Protein AF-A0AAV4ATA8-F1 (afdb_monomer_lite)

Organism: NCBI:txid259542

Foldseek 3Di:
DDPPDDDPDDDDPDDDDDPDDPDDDDDDFDDDPNHTDDLPPPPVSVVVVVVVVVVVVPPPPPPPPPVVNCVVVVVVVVLVVVLVVLVVPPPDPVCVVPVHPPDDCVVVCPPPDPVVVVVVVCVVVVVPVPD

Radius of gyration: 34.82 Å; chains: 1; bounding box: 78×39×79 Å

pLDDT: mean 71.35, std 16.89, range [37.75, 96.31]

Secondary structure (DSSP, 8-state):
-------------------SS---PPPP--EETTEEP--SS-HHHHHHHHHHHHHHTS--S-----HHHHHHHHHHHHHHHHHHHHHH-TT-HHHHH-S-TTS-TTGGGTTS-HHHHHHHHHHHHTTTS--

Sequence (131 aa):
MGLRERFQVFGFETTCIHFHRKRIFTEPTLHLERQPIQVKGIQGNENVDKLAKAALNRASYWKAICWSDLKAKVNVYNHTVWQENWNAEGANKLHEVLPNLGEDLSKRGEEAGRKRKTVMCRLRVGHTQLT

Structure (mmCIF, N/CA/C/O backbone):
data_AF-A0AAV4ATA8-F1
#
_entry.id   AF-A0AAV4ATA8-F1
#
loop_
_atom_site.group_PDB
_atom_site.id
_atom_site.type_symbol
_atom_site.label_atom_id
_atom_site.label_alt_id
_atom_site.label_comp_id
_atom_site.label_asym_id
_atom_site.label_entity_id
_atom_site.label_seq_id
_atom_site.pdbx_PDB_ins_code
_atom_site.Cartn_x
_atom_site.Cartn_y
_atom_site.Cartn_z
_atom_site.occupancy
_atom_site.B_iso_or_equiv
_atom_site.auth_seq_id
_atom_site.auth_comp_id
_atom_site.auth_asym_id
_atom_site.auth_atom_id
_atom_site.pdbx_PDB_model_num
ATOM 1 N N . MET A 1 1 ? 31.653 -32.481 -46.159 1.00 38.28 1 MET A N 1
ATOM 2 C CA . MET A 1 1 ? 32.914 -31.721 -46.005 1.00 38.28 1 MET A CA 1
ATOM 3 C C . MET A 1 1 ? 32.558 -30.245 -46.079 1.00 38.28 1 MET A C 1
ATOM 5 O O . MET A 1 1 ? 32.132 -29.814 -47.129 1.00 38.28 1 MET A O 1
ATOM 9 N N . GLY A 1 2 ? 32.544 -29.418 -45.040 1.00 40.19 2 GLY A N 1
ATOM 10 C CA . GLY A 1 2 ? 33.267 -29.448 -43.772 1.00 40.19 2 GLY A CA 1
ATOM 11 C C . GLY A 1 2 ? 33.868 -28.056 -43.530 1.00 40.19 2 GLY A C 1
ATOM 12 O O . GLY A 1 2 ? 35.070 -27.942 -43.368 1.00 40.19 2 GLY A O 1
ATOM 13 N N . LEU A 1 3 ? 33.063 -26.985 -43.582 1.00 39.06 3 LEU A N 1
ATOM 14 C CA . LEU A 1 3 ? 33.508 -25.606 -43.306 1.00 39.06 3 LEU A CA 1
ATOM 15 C C . LEU A 1 3 ? 33.208 -25.233 -41.844 1.00 39.06 3 LEU A C 1
ATOM 17 O O . LEU A 1 3 ? 32.506 -24.267 -41.566 1.00 39.06 3 LEU A O 1
ATOM 21 N N . ARG A 1 4 ? 33.679 -26.055 -40.900 1.00 41.25 4 ARG A N 1
ATOM 22 C CA . ARG A 1 4 ? 33.560 -25.793 -39.451 1.00 41.25 4 ARG A CA 1
ATOM 23 C C . ARG A 1 4 ? 34.896 -25.554 -38.752 1.00 41.25 4 ARG A C 1
ATOM 25 O O . ARG A 1 4 ? 34.918 -25.373 -37.543 1.00 41.25 4 ARG A O 1
ATOM 32 N N . GLU A 1 5 ? 35.999 -25.507 -39.487 1.00 49.25 5 GLU A N 1
ATOM 33 C CA . GLU A 1 5 ? 37.329 -25.526 -38.882 1.00 49.25 5 GLU A CA 1
ATOM 34 C C . GLU A 1 5 ? 38.185 -24.394 -39.436 1.00 49.25 5 GLU A C 1
ATOM 36 O O . GLU A 1 5 ? 38.919 -24.591 -40.400 1.00 49.25 5 GLU A O 1
ATOM 41 N N . ARG A 1 6 ? 38.053 -23.190 -38.859 1.00 42.12 6 ARG A N 1
ATOM 42 C CA . ARG A 1 6 ? 39.124 -22.169 -38.870 1.00 42.12 6 ARG A CA 1
ATOM 43 C C . ARG A 1 6 ? 38.875 -20.947 -37.974 1.00 42.12 6 ARG A C 1
ATOM 45 O O . ARG A 1 6 ? 39.382 -19.869 -38.248 1.00 42.12 6 ARG A O 1
ATOM 52 N N . PHE A 1 7 ? 38.141 -21.104 -36.874 1.00 37.75 7 PHE A N 1
ATOM 53 C CA . PHE A 1 7 ? 38.119 -20.095 -35.812 1.00 37.75 7 PHE A CA 1
ATOM 54 C C . PHE A 1 7 ? 38.650 -20.735 -34.534 1.00 37.75 7 PHE A C 1
ATOM 56 O O . PHE A 1 7 ? 37.902 -21.336 -33.767 1.00 37.75 7 PHE A O 1
ATOM 63 N N . GLN A 1 8 ? 39.967 -20.665 -34.339 1.00 39.59 8 GLN A N 1
ATOM 64 C CA . GLN A 1 8 ? 40.581 -21.029 -33.069 1.00 39.59 8 GLN A CA 1
ATOM 65 C C . GLN A 1 8 ? 40.401 -19.836 -32.127 1.00 39.59 8 GLN A C 1
ATOM 67 O O . GLN A 1 8 ? 41.066 -18.812 -32.260 1.00 39.59 8 GLN A O 1
ATOM 72 N N . VAL A 1 9 ? 39.424 -19.936 -31.229 1.00 41.41 9 VAL A N 1
ATOM 73 C CA . VAL A 1 9 ? 39.179 -18.918 -30.206 1.00 41.41 9 VAL A CA 1
ATOM 74 C C . VAL A 1 9 ? 40.277 -19.066 -29.154 1.00 41.41 9 VAL A C 1
ATOM 76 O O . VAL A 1 9 ? 40.233 -19.977 -28.329 1.00 41.41 9 VAL A O 1
ATOM 79 N N . PHE A 1 10 ? 41.299 -18.215 -29.215 1.00 42.25 10 PHE A N 1
ATOM 80 C CA . PHE A 1 10 ? 42.295 -18.120 -28.151 1.00 42.25 10 PHE A CA 1
ATOM 81 C C . PHE A 1 10 ? 41.649 -17.483 -26.919 1.00 42.25 10 PHE A C 1
ATOM 83 O O . PHE A 1 10 ? 40.852 -16.555 -27.047 1.00 42.25 10 PHE A O 1
ATOM 90 N N . GLY A 1 11 ? 41.955 -18.021 -25.735 1.00 38.38 11 GLY A N 1
ATOM 91 C CA . GLY A 1 11 ? 41.384 -17.559 -24.474 1.00 38.38 11 GLY A CA 1
ATOM 92 C C . GLY A 1 11 ? 41.569 -16.054 -24.310 1.00 38.38 11 GLY A C 1
ATOM 93 O O . GLY A 1 11 ? 42.694 -15.565 -24.237 1.00 38.38 11 GLY A O 1
ATOM 94 N N . PHE A 1 12 ? 40.461 -15.320 -24.277 1.00 45.00 12 PHE A N 1
ATOM 95 C CA . PHE A 1 12 ? 40.476 -13.907 -23.940 1.00 45.00 12 PHE A CA 1
ATOM 96 C C . PHE A 1 12 ? 40.461 -13.799 -22.416 1.00 45.00 12 PHE A C 1
ATOM 98 O O . PHE A 1 12 ? 39.488 -14.197 -21.776 1.00 45.00 12 PHE A O 1
ATOM 105 N N . GLU A 1 13 ? 41.530 -13.269 -21.823 1.00 43.53 13 GLU A N 1
ATOM 106 C CA . GLU A 1 13 ? 41.505 -12.840 -20.425 1.00 43.53 13 GLU A CA 1
ATOM 107 C C . GLU A 1 13 ? 40.620 -11.594 -20.314 1.00 43.53 13 GLU A C 1
ATOM 109 O O . GLU A 1 13 ? 41.071 -10.452 -20.397 1.00 43.53 13 GLU A O 1
ATOM 114 N N . THR A 1 14 ? 39.315 -11.801 -20.158 1.00 42.28 14 THR A N 1
ATOM 115 C CA . THR A 1 14 ? 38.406 -10.727 -19.764 1.00 42.28 14 THR A CA 1
ATOM 116 C C . THR A 1 14 ? 38.601 -10.453 -18.280 1.00 42.28 14 THR A C 1
ATOM 118 O O . THR A 1 14 ? 38.109 -11.189 -17.426 1.00 42.28 14 THR A O 1
ATOM 121 N N . THR A 1 15 ? 39.330 -9.386 -17.963 1.00 38.44 15 THR A N 1
ATOM 122 C CA . THR A 1 15 ? 39.403 -8.851 -16.603 1.00 38.44 15 THR A CA 1
ATOM 123 C C . THR A 1 15 ? 38.123 -8.067 -16.310 1.00 38.44 15 THR A C 1
ATOM 125 O O . THR A 1 15 ? 37.869 -7.003 -16.870 1.00 38.44 15 THR A O 1
ATOM 128 N N . CYS A 1 16 ? 37.273 -8.610 -15.438 1.00 37.78 16 CYS A N 1
ATOM 129 C CA . CYS A 1 16 ? 36.069 -7.928 -14.971 1.00 37.78 16 CYS A CA 1
ATOM 130 C C . CYS A 1 16 ? 36.471 -6.770 -14.045 1.00 37.78 16 CYS A C 1
ATOM 132 O O . CYS A 1 16 ? 36.975 -6.992 -12.944 1.00 37.78 16 CYS A O 1
ATOM 134 N N . ILE A 1 17 ? 36.261 -5.526 -14.478 1.00 49.97 17 ILE A N 1
ATOM 135 C CA . ILE A 1 17 ? 36.602 -4.342 -13.683 1.00 49.97 17 ILE A CA 1
ATOM 136 C C . ILE A 1 17 ? 35.402 -3.976 -12.797 1.00 49.97 17 ILE A C 1
ATOM 138 O O . ILE A 1 17 ? 34.331 -3.628 -13.291 1.00 49.97 17 ILE A O 1
ATOM 142 N N . HIS A 1 18 ? 35.575 -4.045 -11.475 1.00 42.34 18 HIS A N 1
ATOM 143 C CA . HIS A 1 18 ? 34.560 -3.627 -10.506 1.00 42.34 18 HIS A CA 1
ATOM 144 C C . HIS A 1 18 ? 34.398 -2.093 -10.485 1.00 42.34 18 HIS A C 1
ATOM 146 O O . HIS A 1 18 ? 35.336 -1.345 -10.198 1.00 42.34 18 HIS A O 1
ATOM 152 N N . PHE A 1 19 ? 33.179 -1.617 -10.749 1.00 45.09 19 PHE A N 1
ATOM 153 C CA . PHE A 1 19 ? 32.821 -0.197 -10.798 1.00 45.09 19 PHE A CA 1
ATOM 154 C C . PHE A 1 19 ? 32.618 0.390 -9.393 1.00 45.09 19 PHE A C 1
ATOM 156 O O . PHE A 1 19 ? 31.487 0.513 -8.930 1.00 45.09 19 PHE A O 1
ATOM 163 N N . HIS A 1 20 ? 33.693 0.782 -8.700 1.00 44.81 20 HIS A N 1
ATOM 164 C CA . HIS A 1 20 ? 33.548 1.521 -7.431 1.00 44.81 20 HIS A CA 1
ATOM 165 C C . HIS A 1 20 ? 34.139 2.936 -7.414 1.00 44.81 20 HIS A C 1
ATOM 167 O O . HIS A 1 20 ? 33.943 3.674 -6.454 1.00 44.81 20 HIS A O 1
ATOM 173 N N . ARG A 1 21 ? 34.812 3.386 -8.478 1.00 49.88 21 ARG A N 1
ATOM 174 C CA . ARG A 1 21 ? 35.292 4.774 -8.594 1.00 49.88 21 ARG A CA 1
ATOM 175 C C . ARG A 1 21 ? 35.221 5.213 -10.051 1.00 49.88 21 ARG A C 1
ATOM 177 O O . ARG A 1 21 ? 35.662 4.468 -10.919 1.00 49.88 21 ARG A O 1
ATOM 184 N N . LYS A 1 22 ? 34.669 6.403 -10.320 1.00 50.41 22 LYS A N 1
ATOM 185 C CA . LYS A 1 22 ? 34.581 7.016 -11.661 1.00 50.41 22 LYS A CA 1
ATOM 186 C C . LYS A 1 22 ? 35.983 7.275 -12.238 1.00 50.41 22 LYS A C 1
ATOM 188 O O . LYS A 1 22 ? 36.474 8.398 -12.203 1.00 50.41 22 LYS A O 1
ATOM 193 N N . ARG A 1 23 ? 36.646 6.239 -12.748 1.00 57.88 23 ARG A N 1
ATOM 194 C CA . ARG A 1 23 ? 37.789 6.362 -13.655 1.00 57.88 23 ARG A CA 1
ATOM 195 C C . ARG A 1 23 ? 37.263 6.220 -15.075 1.00 57.88 23 ARG A C 1
ATOM 197 O O . ARG A 1 23 ? 36.584 5.246 -15.384 1.00 57.88 23 ARG A O 1
ATOM 204 N N . ILE A 1 24 ? 37.557 7.208 -15.910 1.00 54.41 24 ILE A N 1
ATOM 205 C CA . ILE A 1 24 ? 37.323 7.124 -17.349 1.00 54.41 24 ILE A CA 1
ATOM 206 C C . ILE A 1 24 ? 38.471 6.281 -17.898 1.00 54.41 24 ILE A C 1
ATOM 208 O O . ILE A 1 24 ? 39.618 6.723 -17.887 1.00 54.41 24 ILE A O 1
ATOM 212 N N . PHE A 1 25 ? 38.180 5.045 -18.292 1.00 54.34 25 PHE A N 1
ATOM 213 C CA . PHE A 1 25 ? 39.141 4.206 -18.997 1.00 54.34 25 PHE A CA 1
ATOM 214 C C . PHE A 1 25 ? 39.036 4.484 -20.494 1.00 54.34 25 PHE A C 1
ATOM 216 O O . PHE A 1 25 ? 37.939 4.634 -21.030 1.00 54.34 25 PHE A O 1
ATOM 223 N N . THR A 1 26 ? 40.184 4.584 -21.156 1.00 59.38 26 THR A N 1
ATOM 224 C CA . THR A 1 26 ? 40.260 4.635 -22.617 1.00 59.38 26 THR A CA 1
ATOM 225 C C . THR A 1 26 ? 39.846 3.285 -23.197 1.00 59.38 26 THR A C 1
ATOM 227 O O . THR A 1 26 ? 40.140 2.253 -22.594 1.00 59.38 26 THR A O 1
ATOM 230 N N . GLU A 1 27 ? 39.194 3.296 -24.361 1.00 61.62 27 GLU A N 1
ATOM 231 C CA . GLU A 1 27 ? 38.839 2.083 -25.113 1.00 61.62 27 GLU A CA 1
ATOM 232 C C . GLU A 1 27 ? 40.045 1.123 -25.206 1.00 61.62 27 GLU A C 1
ATOM 234 O O . GLU A 1 27 ? 41.132 1.560 -25.605 1.00 61.62 27 GLU A O 1
ATOM 239 N N . PRO A 1 28 ? 39.904 -0.154 -24.808 1.00 67.12 28 PRO A N 1
ATOM 240 C CA . PRO A 1 28 ? 41.012 -1.099 -24.813 1.00 67.12 28 PRO A CA 1
ATOM 241 C C . PRO A 1 28 ? 41.426 -1.460 -26.245 1.00 67.12 28 PRO A C 1
ATOM 243 O O . PRO A 1 28 ? 40.591 -1.762 -27.097 1.00 67.12 28 PRO A O 1
ATOM 246 N N . THR A 1 29 ? 42.734 -1.492 -26.508 1.00 71.62 29 THR A N 1
ATOM 247 C CA . THR A 1 29 ? 43.267 -1.960 -27.794 1.00 71.62 29 THR A CA 1
ATOM 248 C C . THR A 1 29 ? 43.154 -3.480 -27.876 1.00 71.62 29 THR A C 1
ATOM 250 O O . THR A 1 29 ? 43.881 -4.209 -27.196 1.00 71.62 29 THR A O 1
ATOM 253 N N . LEU A 1 30 ? 42.252 -3.971 -28.723 1.00 72.62 30 LEU A N 1
ATOM 254 C CA . LEU A 1 30 ? 42.124 -5.400 -28.999 1.00 72.62 30 LEU A CA 1
ATOM 255 C C . LEU A 1 30 ? 43.319 -5.873 -29.833 1.00 72.62 30 LEU A C 1
ATOM 257 O O . LEU A 1 30 ? 43.731 -5.178 -30.757 1.00 72.62 30 LEU A O 1
ATOM 261 N N . HIS A 1 31 ? 43.867 -7.046 -29.521 1.00 74.81 31 HIS A N 1
ATOM 262 C CA . HIS A 1 31 ? 44.971 -7.642 -30.275 1.00 74.81 31 HIS A CA 1
ATOM 263 C C . HIS A 1 31 ? 44.558 -9.009 -30.834 1.00 74.81 31 HIS A C 1
ATOM 265 O O . HIS A 1 31 ? 43.988 -9.820 -30.105 1.00 74.81 31 HIS A O 1
ATOM 271 N N . LEU A 1 32 ? 44.881 -9.281 -32.099 1.00 76.38 32 LEU A N 1
ATOM 272 C CA . LEU A 1 32 ? 44.810 -10.608 -32.717 1.00 76.38 32 LEU A CA 1
ATOM 273 C C . LEU A 1 32 ? 46.234 -11.034 -33.064 1.00 76.38 32 LEU A C 1
ATOM 275 O O . LEU A 1 32 ? 46.958 -10.263 -33.683 1.00 76.38 32 LEU A O 1
ATOM 279 N N . GLU A 1 33 ? 46.667 -12.216 -32.623 1.00 80.12 33 GLU A N 1
ATOM 280 C CA . GLU A 1 33 ? 48.034 -12.714 -32.880 1.00 80.12 33 GLU A CA 1
ATOM 281 C C . GLU A 1 33 ? 49.143 -11.714 -32.488 1.00 80.12 33 GLU A C 1
ATOM 283 O O . GLU A 1 33 ? 50.167 -11.582 -33.152 1.00 80.12 33 GLU A O 1
ATOM 288 N N . ARG A 1 34 ? 48.942 -10.994 -31.373 1.00 79.75 34 ARG A N 1
ATOM 289 C CA . ARG A 1 34 ? 49.830 -9.922 -30.871 1.00 79.75 34 ARG A CA 1
ATOM 290 C C . ARG A 1 34 ? 49.913 -8.673 -31.761 1.00 79.75 34 ARG A C 1
ATOM 292 O O . ARG A 1 34 ? 50.727 -7.798 -31.478 1.00 79.75 34 ARG A O 1
ATOM 299 N N . GLN A 1 35 ? 49.053 -8.534 -32.768 1.00 74.81 35 GLN A N 1
ATOM 300 C CA . GLN A 1 35 ? 48.905 -7.310 -33.556 1.00 74.81 35 GLN A CA 1
ATOM 301 C C . GLN A 1 35 ? 47.644 -6.537 -33.151 1.00 74.81 35 GLN A C 1
ATOM 303 O O . GLN A 1 35 ? 46.597 -7.154 -32.946 1.00 74.81 35 GLN A O 1
ATOM 308 N N . PRO A 1 36 ? 47.708 -5.199 -33.024 1.00 77.88 36 PRO A N 1
ATOM 309 C CA . PRO A 1 36 ? 46.552 -4.393 -32.656 1.00 77.88 36 PRO A CA 1
ATOM 310 C C . PRO A 1 36 ? 45.513 -4.379 -33.784 1.00 77.88 36 PRO A C 1
ATOM 312 O O . PRO A 1 36 ? 45.825 -4.093 -34.940 1.00 77.88 36 PRO A O 1
ATOM 315 N N . ILE A 1 37 ? 44.258 -4.647 -33.436 1.00 75.69 37 ILE A N 1
ATOM 316 C CA . ILE A 1 37 ? 43.122 -4.592 -34.352 1.00 75.69 37 ILE A CA 1
ATOM 317 C C . ILE A 1 37 ? 42.621 -3.149 -34.428 1.00 75.69 37 ILE A C 1
ATOM 319 O O . ILE A 1 37 ? 42.308 -2.525 -33.412 1.00 75.69 37 ILE A O 1
ATOM 323 N N . GLN A 1 38 ? 42.467 -2.637 -35.648 1.00 74.00 38 GLN A N 1
ATOM 324 C CA . GLN A 1 38 ? 41.777 -1.372 -35.883 1.00 74.00 38 GLN A CA 1
ATOM 325 C C . GLN A 1 38 ? 40.265 -1.598 -35.846 1.00 74.00 38 GLN A C 1
ATOM 327 O O . GLN A 1 38 ? 39.682 -2.162 -36.765 1.00 74.00 38 GLN A O 1
ATOM 332 N N . VAL A 1 39 ? 39.622 -1.158 -34.766 1.00 68.94 39 VAL A N 1
ATOM 333 C CA . VAL A 1 39 ? 38.164 -1.283 -34.580 1.00 68.94 39 VAL A CA 1
ATOM 334 C C . VAL A 1 39 ? 37.358 -0.177 -35.283 1.00 68.94 39 VAL A C 1
ATOM 336 O O . VAL A 1 39 ? 36.140 -0.303 -35.432 1.00 68.94 39 VAL A O 1
ATOM 339 N N . LYS A 1 40 ? 38.023 0.899 -35.732 1.00 68.94 40 LYS A N 1
ATOM 340 C CA . LYS A 1 40 ? 37.436 2.007 -36.509 1.00 68.94 40 LYS A CA 1
ATOM 341 C C . LYS A 1 40 ? 37.569 1.741 -38.013 1.00 68.94 40 LYS A C 1
ATOM 343 O O . LYS A 1 40 ? 38.631 1.314 -38.453 1.00 68.94 40 LYS A O 1
ATOM 348 N N . GLY A 1 41 ? 36.521 2.023 -38.793 1.00 70.94 41 GLY A N 1
ATOM 349 C CA . GLY A 1 41 ? 36.506 1.820 -40.249 1.00 70.94 41 GLY A CA 1
ATOM 350 C C . GLY A 1 41 ? 36.012 0.442 -40.704 1.00 70.94 41 GLY A C 1
ATOM 351 O O . GLY A 1 41 ? 35.961 0.169 -41.901 1.00 70.94 41 GLY A O 1
ATOM 352 N N . ILE A 1 42 ? 35.630 -0.441 -39.774 1.00 79.81 42 ILE A N 1
ATOM 353 C CA . ILE A 1 42 ? 34.983 -1.715 -40.108 1.00 79.81 42 ILE A CA 1
ATOM 354 C C . ILE A 1 42 ? 33.488 -1.453 -40.307 1.00 79.81 42 ILE A C 1
ATOM 356 O O . ILE A 1 42 ? 32.750 -1.276 -39.337 1.00 79.81 42 ILE A O 1
ATOM 360 N N . GLN A 1 43 ? 33.030 -1.489 -41.561 1.00 79.12 43 GLN A N 1
ATOM 361 C CA . GLN A 1 43 ? 31.649 -1.165 -41.951 1.00 79.12 43 GLN A CA 1
ATOM 362 C C . GLN A 1 43 ? 30.578 -1.901 -41.122 1.00 79.12 43 GLN A C 1
ATOM 364 O O . GLN A 1 43 ? 29.544 -1.327 -40.779 1.00 79.12 43 GLN A O 1
ATOM 369 N N . GLY A 1 44 ? 30.819 -3.172 -40.778 1.00 82.31 44 GLY A N 1
ATOM 370 C CA . GLY A 1 44 ? 29.911 -3.964 -39.943 1.00 82.31 44 GLY A CA 1
ATOM 371 C C . GLY A 1 44 ? 29.826 -3.465 -38.497 1.00 82.31 44 GLY A C 1
ATOM 372 O O . GLY A 1 44 ? 28.732 -3.388 -37.943 1.00 82.31 44 GLY A O 1
ATOM 373 N N . ASN A 1 45 ? 30.957 -3.063 -37.912 1.00 82.31 45 ASN A N 1
ATOM 374 C CA . ASN A 1 45 ? 31.020 -2.560 -36.540 1.00 82.31 45 ASN A CA 1
ATOM 375 C C . ASN A 1 45 ? 30.329 -1.196 -36.416 1.00 82.31 45 ASN A C 1
ATOM 377 O O . ASN A 1 45 ? 29.581 -0.954 -35.476 1.00 82.31 45 ASN A O 1
ATOM 381 N N . GLU A 1 46 ? 30.504 -0.328 -37.412 1.00 85.50 46 GLU A N 1
ATOM 382 C CA . GLU A 1 46 ? 29.847 0.981 -37.454 1.00 85.50 46 GLU A CA 1
ATOM 383 C C . GLU A 1 46 ? 28.325 0.868 -37.554 1.00 85.50 46 GLU A C 1
ATOM 385 O O . GLU A 1 46 ? 27.599 1.648 -36.938 1.00 85.50 46 GLU A O 1
ATOM 390 N N . ASN A 1 47 ? 27.826 -0.109 -38.313 1.00 84.81 47 ASN A N 1
ATOM 391 C CA . ASN A 1 47 ? 26.392 -0.363 -38.410 1.00 84.81 47 ASN A CA 1
ATOM 392 C C . ASN A 1 47 ? 25.829 -0.882 -37.079 1.00 84.81 47 ASN A C 1
ATOM 394 O O . ASN A 1 47 ? 24.778 -0.416 -36.642 1.00 84.81 47 ASN A O 1
ATOM 398 N N . VAL A 1 48 ? 26.541 -1.794 -36.410 1.00 86.00 48 VAL A N 1
ATOM 399 C CA . VAL A 1 48 ? 26.162 -2.298 -35.080 1.00 86.00 48 VAL A CA 1
ATOM 400 C C . VAL A 1 48 ? 26.179 -1.177 -34.039 1.00 86.00 48 VAL A C 1
ATOM 402 O O . VAL A 1 48 ? 25.221 -1.042 -33.284 1.00 86.00 48 VAL A O 1
ATOM 405 N N . ASP A 1 49 ? 27.203 -0.326 -34.038 1.00 84.44 49 ASP A N 1
ATOM 406 C CA . ASP A 1 49 ? 27.313 0.816 -33.126 1.00 84.44 49 ASP A CA 1
ATOM 407 C C . ASP A 1 49 ? 26.195 1.850 -33.358 1.00 84.44 49 ASP A C 1
ATOM 409 O O . ASP A 1 49 ? 25.564 2.319 -32.408 1.00 84.44 49 ASP A O 1
ATOM 413 N N . LYS A 1 50 ? 25.857 2.146 -34.623 1.00 86.56 50 LYS A N 1
ATOM 414 C CA . LYS A 1 50 ? 24.698 2.987 -34.976 1.00 86.56 50 LYS A CA 1
ATOM 415 C C . LYS A 1 50 ? 23.389 2.399 -34.449 1.00 86.56 50 LYS A C 1
ATOM 417 O O . LYS A 1 50 ? 22.584 3.134 -33.878 1.00 86.56 50 LYS A O 1
ATOM 422 N N . LEU A 1 51 ? 23.179 1.092 -34.612 1.00 85.56 51 LEU A N 1
ATOM 423 C CA . LEU A 1 51 ? 21.986 0.400 -34.115 1.00 85.56 51 LEU A CA 1
ATOM 424 C C . LEU A 1 51 ? 21.928 0.391 -32.582 1.00 85.56 51 LEU A C 1
ATOM 426 O O . LEU A 1 51 ? 20.869 0.652 -32.015 1.00 85.56 51 LEU A O 1
ATOM 430 N N . ALA A 1 52 ? 23.054 0.160 -31.905 1.00 85.62 52 ALA A N 1
ATOM 431 C CA . ALA A 1 52 ? 23.143 0.191 -30.447 1.00 85.62 52 ALA A CA 1
ATOM 432 C C . ALA A 1 52 ? 22.838 1.592 -29.889 1.00 85.62 52 ALA A C 1
ATOM 434 O O . ALA A 1 52 ? 22.046 1.734 -28.956 1.00 85.62 52 ALA A O 1
ATOM 435 N N . LYS A 1 53 ? 23.386 2.645 -30.508 1.00 85.12 53 LYS A N 1
ATOM 436 C CA . LYS A 1 53 ? 23.084 4.046 -30.165 1.00 85.12 53 LYS A CA 1
ATOM 437 C C . LYS A 1 53 ? 21.620 4.401 -30.422 1.00 85.12 53 LYS A C 1
ATOM 439 O O . LYS A 1 53 ? 21.001 5.078 -29.603 1.00 85.12 53 LYS A O 1
ATOM 444 N N . ALA A 1 54 ? 21.043 3.919 -31.523 1.00 81.44 54 ALA A N 1
ATOM 445 C CA . ALA A 1 54 ? 19.622 4.091 -31.813 1.00 81.44 54 ALA A CA 1
ATOM 446 C C . ALA A 1 54 ? 18.733 3.365 -30.787 1.00 81.44 54 ALA A C 1
ATOM 448 O O . ALA A 1 54 ? 17.711 3.911 -30.379 1.00 81.44 54 ALA A O 1
ATOM 449 N N . ALA A 1 55 ? 19.136 2.178 -30.322 1.00 78.62 55 ALA A N 1
ATOM 450 C CA . ALA A 1 55 ? 18.436 1.433 -29.278 1.00 78.62 55 ALA A CA 1
ATOM 451 C C . ALA A 1 55 ? 18.524 2.119 -27.905 1.00 78.62 55 ALA A C 1
ATOM 453 O O . ALA A 1 55 ? 17.528 2.149 -27.188 1.00 78.62 55 ALA A O 1
ATOM 454 N N . LEU A 1 56 ? 19.666 2.727 -27.564 1.00 75.00 56 LEU A N 1
ATOM 455 C CA . LEU A 1 56 ? 19.817 3.525 -26.341 1.00 75.00 56 LEU A CA 1
ATOM 456 C C . LEU A 1 56 ? 18.906 4.765 -26.357 1.00 75.00 56 LEU A C 1
ATOM 458 O O . LEU A 1 56 ? 18.286 5.098 -25.350 1.00 75.00 56 LEU A O 1
ATOM 462 N N . ASN A 1 57 ? 18.795 5.420 -27.517 1.00 64.38 57 ASN A N 1
ATOM 463 C CA . ASN A 1 57 ? 17.925 6.580 -27.727 1.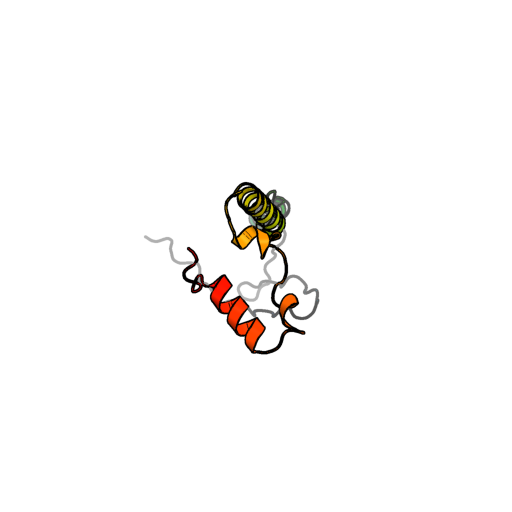00 64.38 57 ASN A CA 1
ATOM 464 C C . ASN A 1 57 ? 16.458 6.217 -27.971 1.00 64.38 57 ASN A C 1
ATOM 466 O O . ASN A 1 57 ? 15.611 7.113 -28.023 1.00 64.38 57 ASN A O 1
ATOM 470 N N . ARG A 1 58 ? 16.124 4.925 -28.092 1.00 60.88 58 ARG A N 1
ATOM 471 C CA . ARG A 1 58 ? 14.742 4.454 -28.069 1.00 60.88 58 ARG A CA 1
ATOM 472 C C . ARG A 1 58 ? 14.262 4.565 -26.630 1.00 60.88 58 ARG A C 1
ATOM 474 O O . ARG A 1 58 ? 14.254 3.594 -25.880 1.00 60.88 58 ARG A O 1
ATOM 481 N N . ALA A 1 59 ? 13.926 5.802 -26.264 1.00 59.28 59 ALA A N 1
ATOM 482 C CA . ALA A 1 59 ? 13.351 6.196 -24.997 1.00 59.28 59 ALA A CA 1
ATOM 483 C C . ALA A 1 59 ? 12.401 5.100 -24.532 1.00 59.28 59 ALA A C 1
ATOM 485 O O . ALA A 1 59 ? 11.504 4.708 -25.278 1.00 59.28 59 ALA A O 1
ATOM 486 N N . SER A 1 60 ? 12.640 4.588 -23.327 1.00 59.28 60 SER A N 1
ATOM 487 C CA . SER A 1 60 ? 11.729 3.695 -22.627 1.00 59.28 60 SER A CA 1
ATOM 488 C C . SER A 1 60 ? 10.390 4.421 -22.494 1.00 59.28 60 SER A C 1
ATOM 490 O O . SER A 1 60 ? 10.138 5.123 -21.519 1.00 59.28 60 SER A O 1
ATOM 492 N N . TYR A 1 61 ? 9.546 4.309 -23.522 1.00 57.66 61 TYR A N 1
ATOM 493 C CA . TYR A 1 61 ? 8.220 4.925 -23.631 1.00 57.66 61 TYR A CA 1
ATOM 494 C C . TYR A 1 61 ? 7.247 4.356 -22.596 1.00 57.66 61 TYR A C 1
ATOM 496 O O . TYR A 1 61 ? 6.129 4.829 -22.441 1.00 57.66 61 TYR A O 1
ATOM 504 N N . TRP A 1 62 ? 7.711 3.379 -21.826 1.00 57.94 62 TRP A N 1
ATOM 505 C CA . TRP A 1 62 ? 7.153 2.984 -20.561 1.00 57.94 62 TRP A CA 1
ATOM 506 C C . TRP A 1 62 ? 8.107 3.464 -19.451 1.00 57.94 62 TRP A C 1
ATOM 508 O O . TRP A 1 62 ? 8.941 2.734 -18.928 1.00 57.94 62 TRP A O 1
ATOM 518 N N . LYS A 1 63 ? 7.965 4.711 -19.002 1.00 60.38 63 LYS A N 1
ATOM 519 C 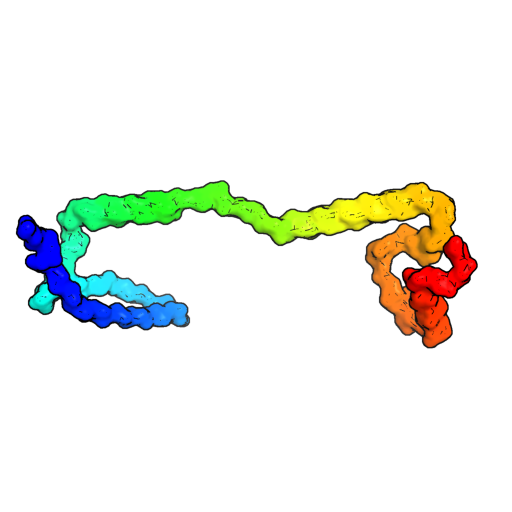CA . LYS A 1 63 ? 8.002 4.888 -17.547 1.00 60.38 63 LYS A CA 1
ATOM 520 C C . LYS A 1 63 ? 6.673 4.314 -17.084 1.00 60.38 63 LYS A C 1
ATOM 522 O O . LYS A 1 63 ? 5.687 5.039 -17.017 1.00 60.38 63 LYS A O 1
ATOM 527 N N . ALA A 1 64 ? 6.612 2.988 -16.928 1.00 66.38 64 ALA A N 1
ATOM 528 C CA . ALA A 1 64 ? 5.454 2.372 -16.304 1.00 66.38 64 ALA A CA 1
ATOM 529 C C . ALA A 1 64 ? 5.280 3.091 -14.974 1.00 66.38 64 ALA A C 1
ATOM 531 O O . ALA A 1 64 ? 6.227 3.159 -14.190 1.00 66.38 64 ALA A O 1
ATOM 532 N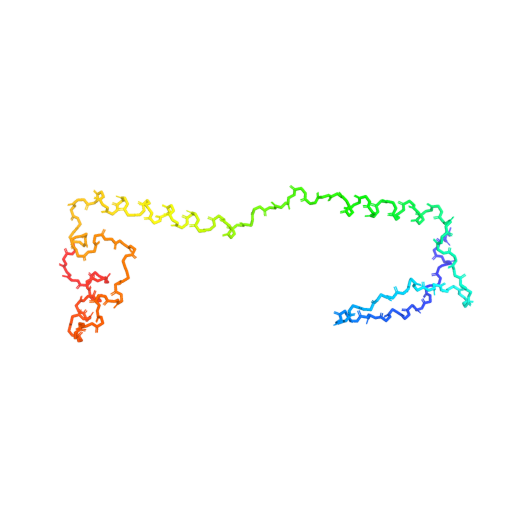 N . ILE A 1 65 ? 4.109 3.691 -14.773 1.00 69.06 65 ILE A N 1
ATOM 533 C CA . ILE A 1 65 ? 3.723 4.189 -13.459 1.00 69.06 65 ILE A CA 1
ATOM 534 C C . ILE A 1 65 ? 3.920 2.999 -12.533 1.00 69.06 65 ILE A C 1
ATOM 536 O O . ILE A 1 65 ? 3.304 1.946 -12.734 1.00 69.06 65 ILE A O 1
ATOM 540 N N . CYS A 1 66 ? 4.860 3.120 -11.600 1.00 77.69 66 CYS A N 1
ATOM 541 C CA . CYS A 1 66 ? 5.155 2.020 -10.711 1.00 77.69 66 CYS A CA 1
ATOM 542 C C . CYS A 1 66 ? 3.877 1.759 -9.920 1.00 77.69 66 CYS A C 1
ATOM 544 O O . CYS A 1 66 ? 3.224 2.690 -9.451 1.00 77.69 66 CYS A O 1
ATOM 546 N N . TRP A 1 67 ? 3.495 0.494 -9.761 1.00 78.00 67 TRP A N 1
ATOM 547 C CA . TRP A 1 67 ? 2.296 0.134 -8.995 1.00 78.00 67 TRP A CA 1
ATOM 548 C C . TRP A 1 67 ? 2.300 0.775 -7.588 1.00 78.00 67 TRP A C 1
ATOM 550 O O . TRP A 1 67 ? 1.247 1.102 -7.041 1.00 78.00 67 TRP A O 1
ATOM 560 N N . SER A 1 68 ? 3.496 1.009 -7.029 1.00 83.31 68 SER A N 1
ATOM 561 C CA . SER A 1 68 ? 3.735 1.722 -5.773 1.00 83.31 68 SER A CA 1
ATOM 562 C C . SER A 1 68 ? 3.122 3.120 -5.746 1.00 83.31 68 SER A C 1
ATOM 564 O O . SER A 1 68 ? 2.598 3.528 -4.712 1.00 83.31 68 SER A O 1
ATOM 566 N N . ASP A 1 69 ? 3.136 3.824 -6.876 1.00 85.25 69 ASP A N 1
ATOM 567 C CA . ASP A 1 69 ? 2.654 5.201 -6.999 1.00 85.25 69 ASP A CA 1
ATOM 568 C C . ASP A 1 69 ? 1.122 5.254 -6.903 1.00 85.25 69 ASP A C 1
ATOM 570 O O . ASP A 1 69 ? 0.542 6.226 -6.416 1.00 85.25 69 ASP A O 1
ATOM 574 N N . LEU A 1 70 ? 0.451 4.174 -7.319 1.00 87.88 70 LEU A N 1
ATOM 575 C CA . LEU A 1 70 ? -1.000 4.020 -7.212 1.00 87.88 70 LEU A CA 1
ATOM 576 C C . LEU A 1 70 ? -1.432 3.431 -5.868 1.00 87.88 70 LEU A C 1
ATOM 578 O O . LEU A 1 70 ? -2.545 3.704 -5.421 1.00 87.88 70 LEU A O 1
ATOM 582 N N . LYS A 1 71 ? -0.560 2.671 -5.194 1.00 90.69 71 LYS A N 1
ATOM 583 C CA . LYS A 1 71 ? -0.872 1.975 -3.935 1.00 90.69 71 LYS A CA 1
ATOM 584 C C . LYS A 1 71 ? -1.481 2.905 -2.885 1.00 90.69 71 LYS A C 1
ATOM 586 O O . LYS A 1 71 ? -2.482 2.559 -2.266 1.00 90.69 71 LYS A O 1
ATOM 591 N N . ALA A 1 72 ? -0.903 4.093 -2.705 1.00 91.06 72 ALA A N 1
ATOM 592 C CA . ALA A 1 72 ? -1.398 5.065 -1.733 1.00 91.06 72 ALA A CA 1
ATOM 593 C C . ALA A 1 72 ? -2.833 5.515 -2.055 1.00 91.06 72 ALA A C 1
ATOM 595 O O . ALA A 1 72 ? -3.688 5.521 -1.172 1.00 91.06 72 ALA A O 1
ATOM 596 N N . LYS A 1 73 ? -3.121 5.819 -3.327 1.00 92.69 73 LYS A N 1
ATOM 597 C CA . LYS A 1 73 ? -4.460 6.234 -3.772 1.00 92.69 73 LYS A CA 1
ATOM 598 C C . LYS A 1 73 ? -5.487 5.113 -3.630 1.00 92.69 73 LYS A C 1
ATOM 600 O O . LYS A 1 73 ? -6.592 5.365 -3.165 1.00 92.69 73 LYS A O 1
ATOM 605 N N . VAL A 1 74 ? -5.111 3.885 -3.988 1.00 94.38 74 VAL A N 1
ATOM 606 C CA . VAL A 1 74 ? -5.974 2.703 -3.849 1.00 94.38 74 VAL A CA 1
ATOM 607 C C . VAL A 1 74 ? -6.321 2.450 -2.384 1.00 94.38 74 VAL A C 1
ATOM 609 O O . VAL A 1 74 ? -7.480 2.213 -2.062 1.00 94.38 74 VAL A O 1
ATOM 612 N N . ASN A 1 75 ? -5.346 2.559 -1.481 1.00 93.44 75 ASN A N 1
ATOM 613 C CA . ASN A 1 75 ? -5.596 2.388 -0.052 1.00 93.44 75 ASN A CA 1
ATOM 614 C C . ASN A 1 75 ? -6.553 3.451 0.495 1.00 93.44 75 ASN A C 1
ATOM 616 O O . ASN A 1 75 ? -7.465 3.107 1.241 1.00 93.44 75 ASN A O 1
ATOM 620 N N . VAL A 1 76 ? -6.374 4.720 0.108 1.00 94.06 76 VAL A N 1
ATOM 621 C CA . VAL A 1 76 ? -7.297 5.798 0.497 1.00 94.06 76 VAL A CA 1
ATOM 622 C C . VAL A 1 76 ? -8.710 5.489 0.007 1.00 94.06 76 VAL A C 1
ATOM 624 O O . VAL A 1 76 ? -9.636 5.515 0.808 1.00 94.06 76 VAL A O 1
ATOM 627 N N . TYR A 1 77 ? -8.863 5.117 -1.266 1.00 96.12 77 TYR A N 1
ATOM 628 C CA . TYR A 1 77 ? -10.160 4.745 -1.831 1.00 96.12 77 TYR A CA 1
ATOM 629 C C . TYR A 1 77 ? -10.819 3.587 -1.068 1.00 96.12 77 TYR A C 1
ATOM 631 O O . TYR A 1 77 ? -11.974 3.695 -0.666 1.00 96.12 77 TYR A O 1
ATOM 639 N N . ASN A 1 78 ? -10.074 2.511 -0.799 1.00 95.50 78 ASN A N 1
ATOM 640 C CA . ASN A 1 78 ? -10.586 1.366 -0.044 1.00 95.50 78 ASN A CA 1
ATOM 641 C C . ASN A 1 78 ? -11.033 1.762 1.369 1.00 95.50 78 ASN A C 1
ATOM 643 O O . ASN A 1 78 ? -12.086 1.319 1.819 1.00 95.50 78 ASN A O 1
ATOM 647 N N . HIS A 1 79 ? -10.262 2.607 2.062 1.00 94.44 79 HIS A N 1
ATOM 648 C CA . HIS A 1 79 ? -10.649 3.110 3.380 1.00 94.44 79 HIS A CA 1
ATOM 649 C C . HIS A 1 79 ? -11.917 3.963 3.321 1.00 94.44 79 HIS A C 1
ATOM 651 O O . HIS A 1 79 ? -12.769 3.821 4.194 1.00 94.44 79 HIS A O 1
ATOM 657 N N . TH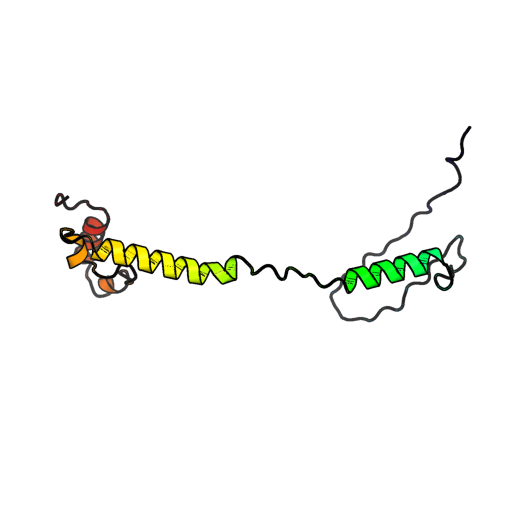R A 1 80 ? -12.069 4.805 2.297 1.00 95.06 80 THR A N 1
ATOM 658 C CA . THR A 1 80 ? -13.282 5.608 2.100 1.00 95.06 80 THR A CA 1
ATOM 659 C C . THR A 1 80 ? -14.503 4.721 1.890 1.00 95.06 80 THR A C 1
ATOM 661 O O . THR A 1 80 ? -15.459 4.844 2.647 1.00 95.06 80 THR A O 1
ATOM 664 N N . VAL A 1 81 ? -14.448 3.771 0.951 1.00 96.31 81 VAL A N 1
ATOM 665 C CA . VAL A 1 81 ? -15.568 2.849 0.688 1.00 96.31 81 VAL A CA 1
ATOM 666 C C . VAL A 1 81 ? -15.901 2.021 1.929 1.00 96.31 81 VAL A C 1
ATOM 668 O O . VAL A 1 81 ? -17.067 1.815 2.260 1.00 96.31 81 VAL A O 1
ATOM 671 N N . TRP A 1 82 ? -14.883 1.557 2.658 1.00 94.81 82 TRP A N 1
ATOM 672 C CA . TRP A 1 82 ? -15.106 0.792 3.881 1.00 94.81 82 TRP A CA 1
ATOM 673 C C . TRP A 1 82 ? -15.789 1.630 4.969 1.00 94.81 82 TRP A C 1
ATOM 675 O O . TRP A 1 82 ? -16.722 1.154 5.612 1.00 94.81 82 TRP A O 1
ATOM 685 N N . GLN A 1 83 ? -15.380 2.889 5.130 1.00 95.19 83 GLN A N 1
ATOM 686 C CA . GLN A 1 83 ? -15.994 3.823 6.069 1.00 95.19 83 GLN A CA 1
ATOM 687 C C . GLN A 1 83 ? -17.427 4.205 5.664 1.00 95.19 83 GLN A C 1
ATOM 689 O O . GLN A 1 83 ? -18.287 4.348 6.529 1.00 95.19 83 GLN A O 1
ATOM 694 N N . GLU A 1 84 ? -17.706 4.358 4.371 1.00 95.06 84 GLU A N 1
ATOM 695 C CA . GLU A 1 84 ? -19.058 4.611 3.857 1.00 95.06 84 GLU A CA 1
ATOM 696 C C . GLU A 1 84 ? -19.991 3.437 4.155 1.00 95.06 84 GLU A C 1
ATOM 698 O O . GLU A 1 84 ? -21.070 3.640 4.710 1.00 95.06 84 GLU A O 1
ATOM 703 N N . ASN A 1 85 ? -19.542 2.210 3.881 1.00 93.44 85 ASN A N 1
ATOM 704 C CA . ASN A 1 85 ? -20.291 1.001 4.219 1.00 93.44 85 ASN A CA 1
ATOM 705 C C . ASN A 1 85 ? -20.530 0.889 5.728 1.00 93.44 85 ASN A C 1
ATOM 707 O O . ASN A 1 85 ? -21.632 0.556 6.155 1.00 93.44 85 ASN A O 1
ATOM 711 N N . TRP A 1 86 ? -19.518 1.216 6.535 1.00 93.38 86 TRP A N 1
ATOM 712 C CA . TRP A 1 86 ? -19.637 1.245 7.990 1.00 93.38 86 TRP A CA 1
ATOM 713 C C . TRP A 1 86 ? -20.690 2.241 8.472 1.00 93.38 86 TRP A C 1
ATOM 715 O O . TRP A 1 86 ? -21.507 1.920 9.327 1.00 93.38 86 TRP A O 1
ATOM 725 N N . ASN A 1 87 ? -20.711 3.437 7.887 1.00 91.50 87 ASN A N 1
ATOM 726 C CA . ASN A 1 87 ? -21.685 4.473 8.221 1.00 91.50 87 ASN A CA 1
ATOM 727 C C . ASN A 1 87 ? -23.104 4.138 7.744 1.00 91.50 87 ASN A C 1
ATOM 729 O O . ASN A 1 87 ? -24.070 4.612 8.337 1.00 91.50 87 ASN A O 1
ATOM 733 N N . ALA A 1 88 ? -23.238 3.350 6.676 1.00 92.50 88 ALA A N 1
ATOM 734 C CA . ALA A 1 88 ? -24.531 2.907 6.168 1.00 92.50 88 ALA A CA 1
ATOM 735 C C . ALA A 1 88 ? -25.189 1.846 7.070 1.00 92.50 88 ALA A C 1
ATOM 737 O O . ALA A 1 88 ? -26.405 1.648 7.006 1.00 92.50 88 ALA A O 1
ATOM 738 N N . GLU A 1 89 ? -24.419 1.172 7.929 1.00 87.38 89 GLU A N 1
ATOM 739 C CA . GLU A 1 89 ? -24.919 0.110 8.799 1.00 87.38 89 GLU A CA 1
ATOM 740 C C . GLU A 1 89 ? -25.584 0.672 10.071 1.00 87.38 89 GLU A C 1
ATOM 742 O O . GLU A 1 89 ? -25.039 0.647 11.173 1.00 87.38 89 GLU A O 1
ATOM 747 N N . GLY A 1 90 ? -26.811 1.181 9.923 1.00 76.06 90 GLY A N 1
ATOM 748 C CA . GLY A 1 90 ? -27.533 1.908 10.980 1.00 76.06 90 GLY A CA 1
ATOM 749 C C . GLY A 1 90 ? -27.944 1.102 12.224 1.00 76.06 90 GLY A C 1
ATOM 750 O O . GLY A 1 90 ? -28.378 1.695 13.206 1.00 76.06 90 GLY A O 1
ATOM 751 N N . ALA A 1 91 ? -27.816 -0.230 12.213 1.00 80.31 91 ALA A N 1
ATOM 752 C CA . ALA A 1 91 ? -28.133 -1.101 13.355 1.00 80.31 91 ALA A CA 1
ATOM 753 C C . ALA A 1 91 ? -26.883 -1.706 14.023 1.00 80.31 91 ALA A C 1
ATOM 755 O O . ALA A 1 91 ? -26.990 -2.640 14.825 1.00 80.31 91 ALA A O 1
ATOM 756 N N . ASN A 1 92 ? -25.688 -1.204 13.698 1.00 82.88 92 ASN A N 1
ATOM 757 C CA . ASN A 1 92 ? -24.450 -1.746 14.231 1.00 82.88 92 ASN A CA 1
ATOM 758 C C . ASN A 1 92 ? -24.050 -1.071 15.551 1.00 82.88 92 ASN A C 1
ATOM 760 O O . ASN A 1 92 ? -23.507 0.030 15.574 1.00 82.88 92 ASN A O 1
ATOM 764 N N . LYS A 1 93 ? -24.238 -1.777 16.672 1.00 82.94 93 LYS A N 1
ATOM 765 C CA . LYS A 1 93 ? -23.833 -1.315 18.016 1.00 82.94 93 LYS A CA 1
ATOM 766 C C . LYS A 1 93 ? -22.330 -1.020 18.129 1.00 82.94 93 LYS A C 1
ATOM 768 O O . LYS A 1 93 ? -21.905 -0.290 19.018 1.00 82.94 93 LYS A O 1
ATOM 773 N N . LEU A 1 94 ? -21.502 -1.605 17.260 1.00 81.12 94 LEU A N 1
ATOM 774 C CA . LEU A 1 94 ? -20.067 -1.327 17.233 1.00 81.12 94 LEU A CA 1
ATOM 775 C C . LEU A 1 94 ? -19.759 0.040 16.609 1.00 81.12 94 LEU A C 1
ATOM 777 O O . LEU A 1 94 ? -18.727 0.613 16.957 1.00 81.12 94 LEU A O 1
ATOM 781 N N . HIS A 1 95 ? -20.638 0.584 15.757 1.00 86.69 95 HIS A N 1
ATOM 782 C CA . HIS A 1 95 ? -20.485 1.929 15.186 1.00 86.69 95 HIS A CA 1
ATOM 783 C C . HIS A 1 95 ? -20.488 2.998 16.282 1.00 86.69 95 HIS A C 1
ATOM 785 O O . HIS A 1 95 ? -19.626 3.872 16.292 1.00 86.69 95 HIS A O 1
ATOM 791 N N . GLU A 1 96 ? -21.343 2.844 17.298 1.00 82.00 96 GLU A N 1
ATOM 792 C CA . GLU A 1 96 ? -21.370 3.729 18.474 1.00 82.00 96 GLU A CA 1
ATOM 793 C C . GLU A 1 96 ? -20.032 3.747 19.235 1.00 82.00 96 GLU A C 1
ATOM 795 O O . GLU A 1 96 ? -19.611 4.769 19.780 1.00 82.00 96 GLU A O 1
ATOM 800 N N . VAL A 1 97 ? -19.340 2.605 19.283 1.00 80.25 97 VAL A N 1
ATOM 801 C CA . VAL A 1 97 ? -18.066 2.461 19.998 1.00 80.25 97 VAL A CA 1
ATOM 802 C C . VAL A 1 97 ? -16.886 2.916 19.137 1.00 80.25 97 VAL A C 1
ATOM 804 O O . VAL A 1 97 ? -15.911 3.449 19.683 1.00 80.25 97 VAL A O 1
ATOM 807 N N . LEU A 1 98 ? -16.965 2.690 17.824 1.00 84.94 98 LEU A N 1
ATOM 808 C CA . LEU A 1 98 ? -15.928 2.961 16.836 1.00 84.94 98 LEU A CA 1
ATOM 809 C C . LEU A 1 98 ? -16.537 3.568 15.561 1.00 84.94 98 LEU A C 1
ATOM 811 O O . LEU A 1 98 ? -16.716 2.861 14.572 1.00 84.94 98 LEU A O 1
ATOM 815 N N . PRO A 1 99 ? -16.836 4.874 15.545 1.00 86.94 99 PRO A N 1
ATOM 816 C CA . PRO A 1 99 ? -17.450 5.502 14.379 1.00 86.94 99 PRO A CA 1
ATOM 817 C C . PRO A 1 99 ? -16.458 5.666 13.222 1.00 86.94 99 PRO A C 1
ATOM 819 O O . PRO A 1 99 ? -16.863 5.647 12.064 1.00 86.94 99 PRO A O 1
ATOM 822 N N . ASN A 1 100 ? -15.159 5.803 13.510 1.00 89.19 100 ASN A N 1
ATOM 823 C CA . ASN A 1 100 ? -14.105 5.945 12.507 1.00 89.19 100 ASN A CA 1
ATOM 824 C C . ASN A 1 100 ? -13.175 4.724 12.522 1.00 89.19 100 ASN A C 1
ATOM 826 O O . ASN A 1 100 ? -12.455 4.492 13.491 1.00 89.19 100 ASN A O 1
ATOM 830 N N . LEU A 1 101 ? -13.162 3.964 11.428 1.00 87.31 101 LEU A N 1
ATOM 831 C CA . LEU A 1 101 ? -12.356 2.748 11.288 1.00 87.31 101 LEU A CA 1
ATOM 832 C C . LEU A 1 101 ? -10.857 3.030 11.104 1.00 87.31 101 LEU A C 1
ATOM 834 O O . LEU A 1 101 ? -10.035 2.146 11.335 1.00 87.31 101 LEU A O 1
ATOM 838 N N . GLY A 1 102 ? -10.491 4.249 10.702 1.00 84.94 102 GLY A N 1
ATOM 839 C CA . GLY A 1 102 ? -9.103 4.701 10.602 1.00 84.94 102 GLY A CA 1
ATOM 840 C C . GLY A 1 102 ? -8.514 5.212 11.921 1.00 84.94 102 GLY A C 1
ATOM 841 O O . GLY A 1 102 ? -7.341 5.581 11.955 1.00 84.94 102 GLY A O 1
ATOM 842 N N . GLU A 1 103 ? -9.304 5.267 12.998 1.00 83.12 103 GLU A N 1
ATOM 843 C CA . GLU A 1 103 ? -8.831 5.726 14.302 1.00 83.12 103 GLU A CA 1
ATOM 844 C C . GLU A 1 103 ? -7.820 4.739 14.905 1.00 83.12 103 GLU A C 1
ATOM 846 O O . GLU A 1 103 ? -8.060 3.533 15.007 1.00 83.12 103 GLU A O 1
ATOM 851 N N . ASP A 1 104 ? -6.683 5.261 15.366 1.00 75.38 104 ASP A N 1
ATOM 852 C CA . ASP A 1 104 ? -5.695 4.466 16.085 1.00 75.38 104 ASP A CA 1
ATOM 853 C C . ASP A 1 104 ? -6.164 4.167 17.518 1.00 75.38 104 ASP A C 1
ATOM 855 O O . ASP A 1 104 ? -5.950 4.924 18.470 1.00 75.38 104 ASP A O 1
ATOM 859 N N . LEU A 1 105 ? -6.788 3.003 17.678 1.00 71.00 105 LEU A N 1
ATOM 860 C CA . LEU A 1 105 ? -7.318 2.539 18.956 1.00 71.00 105 LEU A CA 1
ATOM 861 C C . LEU A 1 105 ? -6.266 2.083 19.964 1.00 71.00 105 LEU A C 1
ATOM 863 O O . LEU A 1 105 ? -6.638 1.738 21.093 1.00 71.00 105 LEU A O 1
ATOM 867 N N . SER A 1 106 ? -4.985 2.033 19.591 1.0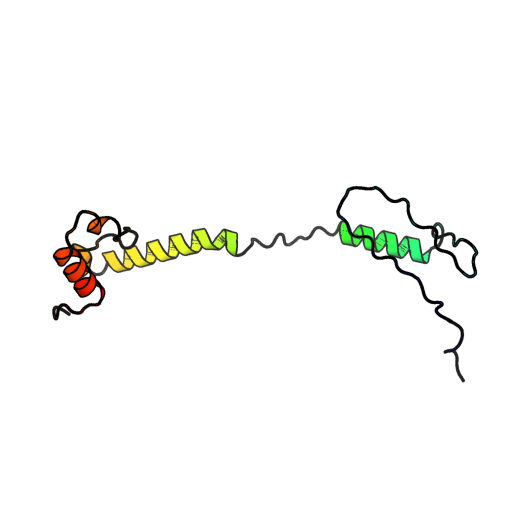0 67.81 106 SER A N 1
ATOM 868 C CA . SER A 1 106 ? -3.919 1.785 20.564 1.00 67.81 106 SER A CA 1
ATOM 869 C C . SER A 1 106 ? -3.822 2.950 21.556 1.00 67.81 106 SER A C 1
ATOM 871 O O . SER A 1 106 ? -3.798 2.723 22.768 1.00 67.81 106 SER A O 1
ATOM 873 N N . LYS A 1 107 ? -3.964 4.184 21.058 1.00 65.50 107 LYS A N 1
ATOM 874 C CA . LYS A 1 107 ? -3.885 5.426 21.841 1.00 65.50 107 LYS A CA 1
ATOM 875 C C . LYS A 1 107 ? -5.068 5.629 22.780 1.00 65.50 107 LYS A C 1
ATOM 877 O O . LYS A 1 107 ? -4.896 6.097 23.900 1.00 65.50 107 LYS A O 1
ATOM 882 N N . ARG A 1 108 ? -6.265 5.171 22.395 1.00 65.06 108 ARG A N 1
ATOM 883 C CA . ARG A 1 108 ? -7.475 5.221 23.246 1.00 65.06 108 ARG A CA 1
ATOM 884 C C . ARG A 1 108 ? -7.326 4.428 24.555 1.00 65.06 108 ARG A C 1
ATOM 886 O O . ARG A 1 108 ? -8.126 4.583 25.477 1.00 65.06 108 ARG A O 1
ATOM 893 N N . GLY A 1 109 ? -6.340 3.530 24.613 1.00 58.25 109 GLY A N 1
ATOM 894 C CA . GLY A 1 109 ? -6.076 2.650 25.742 1.00 58.25 109 GLY A CA 1
ATOM 895 C C . GLY A 1 109 ? -4.838 2.999 26.567 1.00 58.25 109 GLY A C 1
ATOM 896 O O . GLY A 1 109 ? -4.606 2.317 27.564 1.00 58.25 109 GLY A O 1
ATOM 897 N N . GLU A 1 110 ? -4.030 3.990 26.189 1.00 59.06 110 GLU A N 1
ATOM 898 C CA . GLU A 1 110 ? -2.758 4.256 26.880 1.00 59.06 110 GLU A CA 1
ATOM 899 C C . GLU A 1 110 ? -2.966 4.775 28.311 1.00 59.06 110 GLU A C 1
ATOM 901 O O . GLU A 1 110 ? -2.296 4.295 29.223 1.00 59.06 110 GLU A O 1
ATOM 906 N N . GLU A 1 111 ? -4.002 5.583 28.552 1.00 57.38 111 GLU A N 1
ATOM 907 C CA . GLU A 1 111 ? -4.432 5.991 29.906 1.00 57.38 111 GLU A CA 1
ATOM 908 C C . GLU A 1 111 ? -5.384 4.985 30.585 1.00 57.38 111 GLU A C 1
ATOM 910 O O . GLU A 1 111 ? -5.773 5.132 31.745 1.00 57.38 111 GLU A O 1
ATOM 915 N N . ALA A 1 112 ? -5.783 3.925 29.882 1.00 61.84 112 ALA A N 1
ATOM 916 C CA . ALA A 1 112 ? -6.793 2.992 30.353 1.00 61.84 112 ALA A CA 1
ATOM 917 C C . ALA A 1 112 ? -6.161 1.803 31.100 1.00 61.84 112 ALA A C 1
ATOM 919 O O . ALA A 1 112 ? -5.453 0.977 30.518 1.00 61.84 112 ALA A O 1
ATOM 920 N N . GLY A 1 113 ? -6.471 1.658 32.392 1.00 72.81 113 GLY A N 1
ATOM 921 C CA . GLY A 1 113 ? -6.024 0.525 33.213 1.00 72.81 113 GLY A CA 1
ATOM 922 C C . GLY A 1 113 ? -6.372 -0.861 32.631 1.00 72.81 113 GLY A C 1
ATOM 923 O O . GLY A 1 113 ? -7.248 -1.009 31.773 1.00 72.81 113 GLY A O 1
ATOM 924 N N . ARG A 1 114 ? -5.709 -1.918 33.135 1.00 76.06 114 ARG A N 1
ATOM 925 C CA . ARG A 1 114 ? -5.749 -3.301 32.595 1.00 76.06 114 ARG A CA 1
ATOM 926 C C . ARG A 1 114 ? -7.163 -3.824 32.306 1.00 76.06 114 ARG A C 1
ATOM 928 O O . ARG A 1 114 ? -7.388 -4.443 31.271 1.00 76.06 114 ARG A O 1
ATOM 935 N N . LYS A 1 115 ? -8.128 -3.522 33.183 1.00 78.19 115 LYS A N 1
ATOM 936 C CA . LYS A 1 115 ? -9.539 -3.920 33.040 1.00 78.19 115 LYS A CA 1
ATOM 937 C C . LYS A 1 115 ? -10.166 -3.385 31.747 1.00 78.19 115 LYS A C 1
ATOM 939 O O . LYS A 1 115 ? -10.826 -4.135 31.035 1.00 78.19 115 LYS A O 1
ATOM 944 N N . ARG A 1 116 ? -9.932 -2.113 31.414 1.00 74.81 116 ARG A N 1
ATOM 945 C CA . ARG A 1 116 ? -10.510 -1.458 30.231 1.00 74.81 116 ARG A CA 1
ATOM 946 C C . ARG A 1 116 ? -9.867 -1.969 28.938 1.00 74.81 116 ARG A C 1
ATOM 948 O O . ARG A 1 116 ? -10.586 -2.210 27.974 1.00 74.81 116 ARG A O 1
ATOM 955 N N . LYS A 1 117 ? -8.561 -2.265 28.956 1.00 76.06 117 LYS A N 1
ATOM 956 C CA . LYS A 1 117 ? -7.872 -2.962 27.852 1.00 76.06 117 LYS A CA 1
ATOM 957 C C . LYS A 1 117 ? -8.469 -4.349 27.592 1.00 76.06 117 LYS A C 1
ATOM 959 O O . LYS A 1 117 ? -8.803 -4.661 26.454 1.00 76.06 117 LYS A O 1
ATOM 964 N N . THR A 1 118 ? -8.681 -5.156 28.637 1.00 77.94 118 THR A N 1
ATOM 965 C CA . THR A 1 118 ? -9.306 -6.485 28.499 1.00 77.94 118 THR A CA 1
ATOM 966 C C . THR A 1 118 ? -10.724 -6.403 27.934 1.00 77.94 118 THR A C 1
ATOM 968 O O . THR A 1 118 ? -11.064 -7.186 27.050 1.00 77.94 118 THR A O 1
ATOM 971 N N . VAL A 1 119 ? -11.544 -5.457 28.405 1.00 77.94 119 VAL A N 1
ATOM 972 C CA . VAL A 1 119 ? -12.907 -5.250 27.884 1.00 77.94 119 VAL A CA 1
ATOM 973 C C . VAL A 1 119 ? -12.875 -4.851 26.407 1.00 77.94 119 VAL A C 1
ATOM 975 O O . VAL A 1 119 ? -13.589 -5.453 25.611 1.00 77.94 119 VAL A O 1
ATOM 978 N N . MET A 1 120 ? -12.001 -3.919 26.015 1.00 74.00 120 MET A N 1
ATOM 979 C CA . MET A 1 120 ? -11.878 -3.484 24.620 1.00 74.00 120 MET A CA 1
ATOM 980 C C . MET A 1 120 ? -11.417 -4.620 23.696 1.00 74.00 120 MET A C 1
ATOM 982 O O . MET A 1 120 ? -11.968 -4.783 22.612 1.00 74.00 120 MET A O 1
ATOM 986 N N . CYS A 1 121 ? -10.457 -5.448 24.125 1.00 76.75 121 CYS A N 1
ATOM 987 C CA . CYS A 1 121 ? -10.057 -6.632 23.359 1.00 76.75 121 CYS A CA 1
ATOM 988 C C . CYS A 1 121 ? -11.212 -7.629 23.197 1.00 76.75 121 CYS A C 1
ATOM 990 O O . CYS A 1 121 ? -11.419 -8.138 22.102 1.00 76.75 121 CYS A O 1
ATOM 992 N N . ARG A 1 122 ? -11.997 -7.885 24.254 1.00 79.94 122 ARG A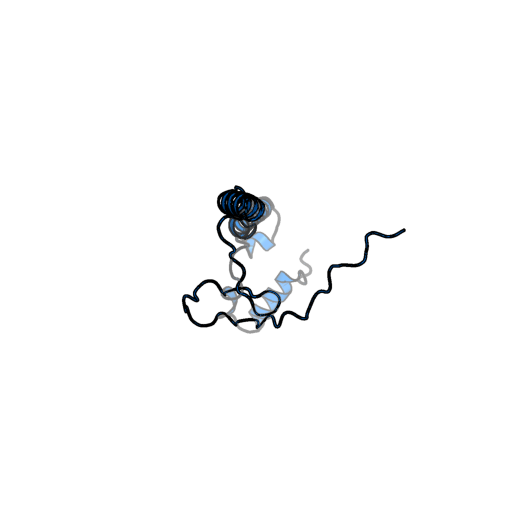 N 1
ATOM 993 C CA . ARG A 1 122 ? -13.158 -8.790 24.173 1.00 79.94 122 ARG A CA 1
ATOM 994 C C . ARG A 1 122 ? -14.244 -8.263 23.236 1.00 79.94 122 ARG A C 1
ATOM 996 O O . ARG A 1 122 ? -14.805 -9.056 22.489 1.00 79.94 122 ARG A O 1
ATOM 1003 N N . LEU A 1 123 ? -14.495 -6.951 23.249 1.00 73.75 123 LEU A N 1
ATOM 1004 C CA . LEU A 1 123 ? -15.411 -6.290 22.315 1.00 73.75 123 LEU A CA 1
ATOM 1005 C C . LEU A 1 123 ? -14.931 -6.426 20.864 1.00 73.75 123 LEU A C 1
ATOM 1007 O O . LEU A 1 123 ? -15.711 -6.828 20.012 1.00 73.75 123 LEU A O 1
ATOM 1011 N N . ARG A 1 124 ? -13.642 -6.173 20.587 1.00 70.94 124 ARG A N 1
ATOM 1012 C CA . ARG A 1 124 ? -13.077 -6.279 19.225 1.00 70.94 124 ARG A CA 1
ATOM 1013 C C . ARG A 1 124 ? -13.146 -7.686 18.637 1.00 70.94 124 ARG A C 1
ATOM 1015 O O . ARG A 1 124 ? -13.315 -7.824 17.436 1.00 70.94 124 ARG A O 1
ATOM 1022 N N . VAL A 1 125 ? -12.975 -8.715 19.464 1.00 78.94 125 VAL A N 1
ATOM 1023 C CA . VAL A 1 125 ? -13.018 -10.117 19.012 1.00 78.94 125 VAL A CA 1
ATOM 1024 C C . VAL A 1 125 ? -14.466 -10.635 18.908 1.00 78.94 125 VAL A C 1
ATOM 1026 O O . VAL A 1 125 ? -14.691 -11.709 18.367 1.00 78.94 125 VAL A O 1
ATOM 1029 N N . GLY A 1 126 ? -15.463 -9.883 19.396 1.00 69.62 126 GLY A N 1
ATOM 1030 C CA . GLY A 1 126 ? -16.871 -10.302 19.373 1.00 69.62 126 GLY A CA 1
ATOM 1031 C C . GLY A 1 126 ? -17.257 -11.264 20.503 1.00 69.62 126 GLY A C 1
ATOM 1032 O O . GLY A 1 126 ? -18.284 -11.926 20.444 1.00 69.62 126 GLY A O 1
ATOM 1033 N N . HIS A 1 127 ? -16.469 -11.342 21.580 1.00 71.25 127 HIS A N 1
ATOM 1034 C CA . HIS A 1 127 ? -16.729 -12.255 22.704 1.00 71.25 127 HIS A CA 1
ATOM 1035 C C . HIS A 1 127 ? -17.807 -11.763 23.686 1.00 71.25 127 HIS A C 1
ATOM 1037 O O . HIS A 1 127 ? -17.975 -12.345 24.758 1.00 71.25 127 HIS A O 1
ATOM 1043 N N . THR A 1 128 ? -18.519 -10.677 23.382 1.00 61.00 128 THR A N 1
ATOM 1044 C CA . THR A 1 128 ? -19.446 -10.045 24.331 1.00 61.00 128 THR A CA 1
ATOM 1045 C C . THR A 1 128 ? -20.863 -10.608 24.336 1.00 61.00 128 THR A C 1
ATOM 1047 O O . THR A 1 128 ? -21.704 -10.012 24.997 1.00 61.00 128 THR A O 1
ATOM 1050 N N . GLN A 1 129 ? -21.137 -11.746 23.677 1.00 56.94 129 GLN A N 1
ATOM 1051 C CA . GLN A 1 129 ? -22.476 -12.383 23.642 1.00 56.94 129 GLN A CA 1
ATOM 1052 C C . GLN A 1 129 ? -23.600 -11.406 23.212 1.00 56.94 129 GLN A C 1
ATOM 1054 O O . GLN A 1 129 ? -24.765 -11.600 23.540 1.00 56.94 129 GLN A O 1
ATOM 1059 N N . LEU A 1 130 ? -23.232 -10.304 22.547 1.00 53.97 130 LEU A N 1
ATOM 1060 C CA . LEU A 1 130 ? -24.120 -9.192 22.182 1.00 53.97 130 LEU A CA 1
ATOM 1061 C C . LEU A 1 130 ? -24.470 -9.191 20.682 1.00 53.97 130 LEU A C 1
ATOM 1063 O O . LEU A 1 130 ? -25.281 -8.369 20.246 1.00 53.97 130 LEU A O 1
ATOM 1067 N N . THR A 1 131 ? -23.789 -10.066 19.940 1.00 48.97 131 THR A N 1
ATOM 1068 C CA . THR A 1 131 ? -24.023 -10.512 18.560 1.00 48.97 131 THR A CA 1
ATOM 1069 C C . THR A 1 131 ? -24.850 -11.780 18.597 1.00 48.97 131 THR A C 1
ATOM 1071 O O . THR A 1 131 ? -25.845 -11.840 17.851 1.00 48.97 131 THR A O 1
#